Protein AF-A0A2T2VHB4-F1 (afdb_monomer)

Sequence (117 aa):
MPVFTLTTDFGLRDHYVASLKGTILRQCPQAQIIDITHQVSSFNINEAAFTLHNAYAQFPANTVHLVSVESFEAVSSRYIALERNGHFFIGPDNGIFSLAFHETPQQAAELIDGATA

Radius of gyration: 13.69 Å; Cα contacts (8 Å, |Δi|>4): 209; chains: 1; bounding box: 34×35×35 Å

Foldseek 3Di:
DAEEEEDAQQDDPDCPVVVVVVVCCVVPVPYDYHYLDNNPHALCLLSSLVSCLVPVVVDDAAHEYEYEHHHPPCPDFWKKWFADPNYIYIYGPPCSPCSNDVDDTPDMDIDDDPPPD

Nearest PDB structures (foldseek):
  7ccg-assembly1_A  TM=9.050E-01  e=7.268E-10  Streptomyces noursei
  6ryz-assembly1_B  TM=8.983E-01  e=6.813E-10  Salinispora tropica CNB-440
  6ryz-assembly1_A  TM=9.108E-01  e=1.916E-09  Salinispora tropica CNB-440
  2wr8-assembly1_A  TM=8.990E-01  e=1.387E-09  Pyrococcus horikoshii OT3
  7xto-assembly1_E  TM=8.966E-01  e=2.824E-09  Umezawaea tangerina

Structure (mmCIF, N/CA/C/O backbone):
data_AF-A0A2T2VHB4-F1
#
_entry.id   AF-A0A2T2VHB4-F1
#
loop_
_atom_site.group_PDB
_atom_site.id
_atom_site.type_symbol
_atom_site.label_atom_id
_atom_site.label_alt_id
_atom_site.label_comp_id
_atom_site.label_asym_id
_atom_site.label_entity_id
_atom_site.label_seq_id
_atom_site.pdbx_PDB_ins_code
_atom_site.Cartn_x
_atom_site.Cartn_y
_atom_site.Cartn_z
_atom_site.occupancy
_atom_site.B_iso_or_equiv
_atom_site.auth_seq_id
_atom_site.auth_comp_id
_atom_site.auth_asym_id
_atom_site.auth_atom_id
_atom_site.pdbx_PDB_model_num
ATOM 1 N N . MET A 1 1 ? -14.516 0.075 12.579 1.00 77.62 1 MET A N 1
ATOM 2 C CA . MET A 1 1 ? -13.812 -1.088 12.003 1.00 77.62 1 MET A CA 1
ATOM 3 C C . MET A 1 1 ? -12.632 -0.540 11.216 1.00 77.62 1 MET A C 1
ATOM 5 O O . MET A 1 1 ? -12.884 0.348 10.408 1.00 77.62 1 MET A O 1
ATOM 9 N N . PRO A 1 2 ? -11.380 -0.921 11.515 1.00 91.44 2 PRO A N 1
ATOM 10 C CA . PRO A 1 2 ? -10.221 -0.351 10.834 1.00 91.44 2 PRO A CA 1
ATOM 11 C C . PRO A 1 2 ? -10.195 -0.800 9.370 1.00 91.44 2 PRO A C 1
ATOM 13 O O . PRO A 1 2 ? -10.360 -1.987 9.084 1.00 91.44 2 PRO A O 1
ATOM 16 N N . VAL A 1 3 ? -10.019 0.153 8.456 1.00 98.31 3 VAL A N 1
ATOM 17 C CA . VAL A 1 3 ? -9.932 -0.109 7.016 1.00 98.31 3 VAL A CA 1
ATOM 18 C C . VAL A 1 3 ? -8.470 -0.056 6.602 1.00 98.31 3 VAL A C 1
ATOM 20 O O . VAL A 1 3 ? -7.770 0.908 6.913 1.00 98.31 3 VAL A O 1
ATOM 23 N N . PHE A 1 4 ? -8.034 -1.091 5.893 1.00 98.56 4 PHE A N 1
ATOM 24 C CA . PHE A 1 4 ? -6.726 -1.167 5.263 1.00 98.56 4 PHE A CA 1
ATOM 25 C C . PHE A 1 4 ? -6.917 -1.208 3.756 1.00 98.56 4 PHE A C 1
ATOM 27 O O . PHE A 1 4 ? -7.695 -2.028 3.266 1.00 98.56 4 PHE A O 1
ATOM 34 N N . THR A 1 5 ? -6.208 -0.361 3.019 1.00 98.75 5 THR A N 1
ATOM 35 C CA . THR A 1 5 ? -6.149 -0.470 1.561 1.00 98.75 5 THR A CA 1
ATOM 36 C C . THR A 1 5 ? -4.803 -1.012 1.113 1.00 98.75 5 THR A C 1
ATOM 38 O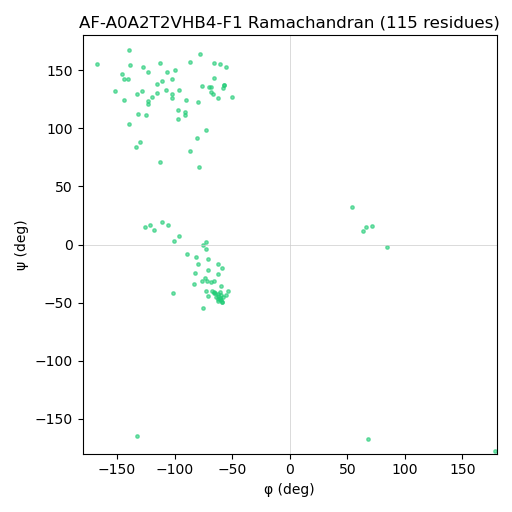 O . THR A 1 5 ? -3.799 -0.778 1.785 1.00 98.75 5 THR A O 1
ATOM 41 N N . LEU A 1 6 ? -4.775 -1.750 0.002 1.00 98.75 6 LEU A N 1
ATOM 42 C CA . LEU A 1 6 ? -3.544 -2.313 -0.555 1.00 98.75 6 LEU A CA 1
ATOM 43 C C . LEU A 1 6 ? -3.284 -1.784 -1.971 1.00 98.75 6 LEU A C 1
ATOM 45 O O . LEU A 1 6 ? -4.142 -1.909 -2.845 1.00 98.75 6 LEU A O 1
ATOM 49 N N . THR A 1 7 ? -2.087 -1.240 -2.201 1.00 98.69 7 THR A N 1
ATOM 50 C CA . THR A 1 7 ? -1.555 -0.913 -3.537 1.00 98.69 7 THR A CA 1
ATOM 51 C C . THR A 1 7 ? -0.203 -1.598 -3.714 1.00 98.69 7 THR A C 1
ATOM 53 O O . THR A 1 7 ? 0.754 -1.236 -3.028 1.00 98.69 7 THR A O 1
ATOM 56 N N . THR A 1 8 ? -0.111 -2.601 -4.591 1.00 98.12 8 THR A N 1
ATOM 57 C CA . THR A 1 8 ? 1.141 -3.354 -4.805 1.00 98.12 8 THR A CA 1
ATOM 58 C C . THR A 1 8 ? 1.406 -3.688 -6.274 1.00 98.12 8 THR A C 1
ATOM 60 O O . THR A 1 8 ? 0.515 -3.587 -7.119 1.00 98.12 8 THR A O 1
ATOM 63 N N . ASP A 1 9 ? 2.631 -4.122 -6.568 1.00 96.88 9 ASP A N 1
ATOM 64 C CA . ASP A 1 9 ? 3.073 -4.644 -7.870 1.00 96.88 9 ASP A CA 1
ATOM 65 C C . ASP A 1 9 ? 3.250 -6.180 -7.878 1.00 96.88 9 ASP A C 1
ATOM 67 O O . ASP A 1 9 ? 3.871 -6.751 -8.774 1.00 96.88 9 ASP A O 1
ATOM 71 N N . PHE A 1 10 ? 2.672 -6.872 -6.888 1.00 96.69 10 PHE A N 1
ATOM 72 C CA . PHE A 1 10 ? 2.804 -8.329 -6.713 1.00 96.69 10 PHE A CA 1
ATOM 73 C C . PHE A 1 10 ? 2.060 -9.150 -7.774 1.00 96.69 10 PHE A C 1
ATOM 75 O O . PHE A 1 10 ? 2.345 -10.328 -7.980 1.00 96.69 10 PHE A O 1
ATOM 82 N N . GLY A 1 11 ? 1.058 -8.564 -8.426 1.00 96.31 11 GLY A N 1
ATOM 83 C CA . GLY A 1 11 ? 0.087 -9.318 -9.202 1.00 96.31 11 GLY A CA 1
ATOM 84 C C . GLY A 1 11 ? -0.815 -10.194 -8.324 1.00 96.31 11 GLY A C 1
ATOM 85 O O . GLY A 1 11 ? -0.894 -10.059 -7.105 1.00 96.31 11 GLY A O 1
ATOM 86 N N . LEU A 1 12 ? -1.542 -11.099 -8.982 1.00 96.81 12 LEU A N 1
ATOM 87 C CA . LEU A 1 12 ? -2.494 -12.030 -8.352 1.00 96.81 12 LEU A CA 1
ATOM 88 C C . LEU A 1 12 ? -2.213 -13.495 -8.716 1.00 96.81 12 LEU A C 1
ATOM 90 O O . LEU A 1 12 ? -3.084 -14.351 -8.585 1.00 96.81 12 LEU A O 1
ATOM 94 N N . ARG A 1 13 ? -1.027 -13.782 -9.265 1.00 96.81 13 ARG A N 1
ATOM 95 C CA . ARG A 1 13 ? -0.691 -15.120 -9.779 1.00 96.81 13 ARG A CA 1
ATOM 96 C C . ARG A 1 13 ? -0.238 -16.079 -8.686 1.00 96.81 13 ARG A C 1
ATOM 98 O O . ARG A 1 13 ? -0.340 -17.288 -8.863 1.00 96.81 13 ARG A O 1
ATOM 105 N N . ASP A 1 14 ? 0.273 -15.545 -7.590 1.00 95.31 14 ASP A N 1
ATOM 106 C CA . ASP A 1 14 ? 0.874 -16.291 -6.498 1.00 95.31 14 ASP A CA 1
ATOM 107 C C . ASP A 1 14 ? 0.336 -15.806 -5.139 1.00 95.31 14 ASP A C 1
ATOM 109 O O . ASP A 1 14 ? -0.728 -15.194 -5.029 1.00 95.31 14 ASP A O 1
ATOM 113 N N . HIS A 1 15 ? 1.022 -16.184 -4.066 1.00 97.44 15 HIS A N 1
ATOM 114 C CA . HIS A 1 15 ? 0.505 -16.133 -2.705 1.00 97.44 15 HIS A CA 1
ATOM 115 C C . HIS A 1 15 ? 0.772 -14.806 -1.981 1.00 97.44 15 HIS A C 1
ATOM 117 O O . HIS A 1 15 ? 0.238 -14.621 -0.888 1.00 97.44 15 HIS A O 1
ATOM 123 N N . TYR A 1 16 ? 1.565 -13.883 -2.539 1.00 96.38 16 TYR A N 1
ATOM 124 C CA . TYR A 1 16 ? 2.045 -12.707 -1.800 1.00 96.38 16 TYR A CA 1
ATOM 125 C C . TYR A 1 16 ? 0.908 -11.837 -1.251 1.00 96.38 16 TYR A C 1
ATOM 127 O O . TYR A 1 16 ? 0.907 -11.494 -0.068 1.00 96.38 16 TYR A O 1
ATOM 135 N N . VAL A 1 17 ? -0.112 -11.557 -2.068 1.00 97.62 17 VAL A N 1
ATOM 136 C CA . VAL A 1 17 ? -1.293 -10.786 -1.640 1.00 97.62 17 VAL A CA 1
ATOM 137 C C . VAL A 1 17 ? -2.057 -11.504 -0.524 1.00 97.62 17 VAL A C 1
ATOM 139 O O . VAL A 1 17 ? -2.454 -10.880 0.461 1.00 97.62 17 VAL A O 1
ATOM 142 N N . ALA A 1 18 ? -2.239 -12.823 -0.638 1.00 98.06 18 ALA A N 1
ATOM 143 C CA . ALA A 1 18 ? -2.932 -13.612 0.378 1.00 98.06 18 ALA A CA 1
ATOM 144 C C . ALA A 1 18 ? -2.153 -13.646 1.703 1.00 98.06 18 ALA A C 1
ATOM 146 O O . ALA A 1 18 ? -2.749 -13.472 2.767 1.00 98.06 18 ALA A O 1
ATOM 147 N N . SER A 1 19 ? -0.829 -13.805 1.646 1.00 97.94 19 SER A N 1
ATOM 148 C CA . SER A 1 19 ? 0.045 -13.757 2.820 1.00 97.94 19 SER A CA 1
ATOM 149 C C . SER A 1 19 ? 0.008 -12.392 3.506 1.00 97.94 19 SER A C 1
ATOM 151 O O . SER A 1 19 ? -0.144 -12.340 4.724 1.00 97.94 19 SER A O 1
ATOM 153 N N . LEU A 1 20 ? 0.068 -11.291 2.747 1.00 96.12 20 LEU A N 1
ATOM 154 C CA . LEU A 1 20 ? -0.042 -9.934 3.294 1.00 96.12 20 LEU A CA 1
ATOM 155 C C . LEU A 1 20 ? -1.373 -9.739 4.033 1.00 96.12 20 LEU A C 1
ATOM 157 O O . LEU A 1 20 ? -1.390 -9.327 5.194 1.00 96.12 20 LEU A O 1
ATOM 161 N N . LYS A 1 21 ? -2.487 -10.117 3.398 1.00 98.06 21 LYS A N 1
ATOM 162 C CA . LYS A 1 21 ? -3.819 -10.058 4.018 1.00 98.06 21 LYS A CA 1
ATOM 163 C C . LYS A 1 21 ? -3.908 -10.920 5.273 1.00 98.06 21 LYS A C 1
ATOM 165 O O . LYS A 1 21 ? -4.436 -10.474 6.288 1.00 98.06 21 LYS A O 1
ATOM 170 N N . GLY A 1 22 ? -3.363 -12.135 5.228 1.00 98.19 22 GLY A N 1
ATOM 171 C CA . GLY A 1 22 ? -3.307 -13.038 6.374 1.00 98.19 22 GLY A CA 1
ATOM 172 C C . GLY A 1 22 ? -2.528 -12.449 7.551 1.00 98.19 22 GLY A C 1
ATOM 173 O O . GLY A 1 22 ? -2.976 -12.557 8.691 1.00 98.19 22 GLY A O 1
ATOM 174 N N . THR A 1 23 ? -1.404 -11.780 7.290 1.00 96.69 23 THR A N 1
ATOM 175 C CA . THR A 1 23 ? -0.612 -11.091 8.319 1.00 96.69 23 THR A CA 1
ATOM 176 C C . THR A 1 23 ? -1.390 -9.941 8.956 1.00 96.69 23 THR A C 1
ATOM 178 O O . THR A 1 23 ? -1.443 -9.859 10.184 1.00 96.69 23 THR A O 1
ATOM 181 N N . ILE A 1 24 ? -2.063 -9.112 8.149 1.00 96.44 24 ILE A N 1
ATOM 182 C CA . ILE A 1 24 ? -2.921 -8.028 8.654 1.00 96.44 24 ILE A CA 1
ATOM 183 C C . ILE A 1 24 ? -4.031 -8.602 9.537 1.00 96.44 24 ILE A C 1
ATOM 185 O O . ILE A 1 24 ? -4.215 -8.137 10.656 1.00 96.44 24 ILE A O 1
ATOM 189 N N . LEU A 1 25 ? -4.726 -9.651 9.089 1.00 97.62 25 LEU A N 1
ATOM 190 C CA . LEU A 1 25 ? -5.809 -10.275 9.857 1.00 97.62 25 LEU A CA 1
ATOM 191 C C . LEU A 1 25 ? -5.320 -10.949 11.145 1.00 97.62 25 LEU A C 1
ATOM 193 O O . LEU A 1 25 ? -6.047 -10.972 12.134 1.00 97.62 25 LEU A O 1
ATOM 197 N N . ARG A 1 26 ? -4.093 -11.480 11.170 1.00 97.56 26 ARG A N 1
ATOM 198 C CA . ARG A 1 26 ? -3.498 -12.033 12.396 1.00 97.56 26 ARG A CA 1
ATOM 199 C C . ARG A 1 26 ? -3.257 -10.959 13.454 1.00 97.56 26 ARG A C 1
ATOM 201 O O . ARG A 1 26 ? -3.491 -11.224 14.628 1.00 97.56 26 ARG A O 1
ATOM 208 N N . GLN A 1 27 ? -2.793 -9.777 13.052 1.00 95.12 27 GLN A N 1
ATOM 209 C CA . GLN A 1 27 ? -2.537 -8.669 13.980 1.00 95.12 27 GLN A CA 1
ATOM 210 C C . GLN A 1 27 ? -3.804 -7.865 14.303 1.00 95.12 27 GLN A C 1
ATOM 212 O O . GLN A 1 27 ? -3.982 -7.396 15.424 1.00 95.12 27 GLN A O 1
ATOM 217 N N . CYS A 1 28 ? -4.705 -7.731 13.332 1.00 95.62 28 CYS A N 1
ATOM 218 C CA . CYS A 1 28 ? -5.956 -6.998 13.437 1.00 95.62 28 CYS A CA 1
ATOM 219 C C . CYS A 1 28 ? -7.117 -7.837 12.869 1.00 95.62 28 CYS A C 1
ATOM 221 O O . CYS A 1 28 ? -7.532 -7.642 11.725 1.00 95.62 28 CYS A O 1
ATOM 223 N N . PRO A 1 29 ? -7.701 -8.752 13.667 1.00 96.19 29 PRO A N 1
ATOM 224 C CA . PRO A 1 29 ? -8.764 -9.648 13.195 1.00 96.19 29 PRO A CA 1
ATOM 225 C C . PRO A 1 29 ? -10.047 -8.950 12.725 1.00 96.19 29 PRO A C 1
ATOM 227 O O . PRO A 1 29 ? -10.868 -9.563 12.053 1.00 96.19 29 PRO A O 1
ATOM 230 N N . GLN A 1 30 ? -10.235 -7.680 13.094 1.00 96.38 30 GLN A N 1
ATOM 231 C CA . GLN A 1 30 ? -11.382 -6.854 12.702 1.00 96.38 30 GLN A CA 1
ATOM 232 C C . GLN A 1 30 ? -11.079 -5.968 11.481 1.00 96.38 30 GLN A C 1
ATOM 234 O O . GLN A 1 30 ? -11.866 -5.079 11.167 1.00 96.38 30 GLN A O 1
ATOM 239 N N . ALA A 1 31 ? -9.926 -6.136 10.827 1.00 97.06 31 ALA A N 1
ATOM 240 C CA . ALA A 1 31 ? -9.552 -5.332 9.672 1.00 97.06 31 ALA A CA 1
ATOM 241 C C . ALA A 1 31 ? -10.462 -5.611 8.470 1.00 97.06 31 ALA A C 1
ATOM 243 O O . ALA A 1 31 ? -10.625 -6.754 8.043 1.00 97.06 31 ALA A O 1
ATOM 244 N N . GLN A 1 32 ? -10.992 -4.544 7.874 1.00 98.19 32 GLN A N 1
ATOM 245 C CA . GLN A 1 32 ? -11.563 -4.593 6.536 1.00 98.19 32 GLN A CA 1
ATOM 246 C C . GLN A 1 32 ? -10.461 -4.262 5.532 1.00 98.19 32 GLN A C 1
ATOM 248 O O . GLN A 1 32 ? -9.967 -3.138 5.511 1.00 98.19 32 GLN A O 1
ATOM 253 N N . ILE A 1 33 ? -10.081 -5.235 4.707 1.00 98.50 33 ILE A N 1
ATOM 254 C CA . ILE A 1 33 ? -9.009 -5.067 3.722 1.00 98.50 33 ILE A CA 1
ATOM 255 C C . ILE A 1 33 ? -9.617 -4.859 2.335 1.00 98.50 33 ILE A C 1
ATOM 257 O O . ILE A 1 33 ? -10.430 -5.671 1.892 1.00 98.50 33 ILE A O 1
ATOM 261 N N . ILE A 1 34 ? -9.231 -3.774 1.666 1.00 98.62 34 ILE A N 1
ATOM 262 C CA . ILE A 1 34 ? -9.718 -3.383 0.341 1.00 98.62 34 ILE A CA 1
ATOM 263 C C . ILE A 1 34 ? -8.526 -3.241 -0.603 1.00 98.62 34 ILE A C 1
ATOM 265 O O . ILE A 1 34 ? -7.615 -2.457 -0.362 1.00 98.62 34 ILE A O 1
ATOM 269 N N . ASP A 1 35 ? -8.531 -3.966 -1.710 1.00 98.69 35 ASP A N 1
ATOM 270 C CA . ASP A 1 35 ? -7.481 -3.806 -2.713 1.00 98.69 35 ASP A CA 1
ATOM 271 C C . ASP A 1 35 ? -7.794 -2.567 -3.552 1.00 98.69 35 ASP A C 1
ATOM 273 O O . ASP A 1 35 ? -8.866 -2.485 -4.153 1.00 98.69 35 ASP A O 1
ATOM 277 N N . ILE A 1 36 ? -6.870 -1.608 -3.607 1.00 98.62 36 ILE A N 1
ATOM 278 C CA . ILE A 1 36 ? -6.914 -0.563 -4.634 1.00 98.62 36 ILE A CA 1
ATOM 279 C C . ILE A 1 36 ? -6.457 -1.191 -5.950 1.00 98.62 36 ILE A C 1
ATOM 281 O O . ILE A 1 36 ? -7.179 -1.155 -6.942 1.00 98.62 36 ILE A O 1
ATOM 285 N N . THR A 1 37 ? -5.275 -1.813 -5.951 1.00 98.56 37 THR A N 1
ATOM 286 C CA . THR A 1 37 ? -4.796 -2.653 -7.054 1.00 98.56 37 THR A CA 1
ATOM 287 C C . THR A 1 37 ? -3.569 -3.460 -6.630 1.00 98.56 37 THR A C 1
ATOM 289 O O . THR A 1 37 ? -2.804 -3.053 -5.757 1.00 98.56 37 THR A O 1
ATOM 292 N N . HIS A 1 38 ? -3.356 -4.586 -7.301 1.00 98.31 38 HIS A N 1
ATOM 293 C CA . HIS A 1 38 ? -2.118 -5.372 -7.237 1.00 98.31 38 HIS A CA 1
ATOM 294 C C . HIS A 1 38 ? -1.426 -5.456 -8.602 1.00 98.31 38 HIS A C 1
ATOM 296 O O . HIS A 1 38 ? -0.577 -6.311 -8.822 1.00 98.31 38 HIS A O 1
ATOM 302 N N . GLN A 1 39 ? -1.862 -4.635 -9.558 1.00 98.06 39 GLN A N 1
ATOM 303 C CA . GLN A 1 39 ? -1.436 -4.684 -10.956 1.00 98.06 39 GLN A CA 1
ATOM 304 C C . GLN A 1 39 ? -0.587 -3.476 -11.351 1.00 98.06 39 GLN A C 1
ATOM 306 O O . GLN A 1 39 ? -0.471 -3.197 -12.540 1.00 98.06 39 GLN A O 1
ATOM 311 N N . VAL A 1 40 ? -0.009 -2.764 -10.377 1.00 98.25 40 VAL A N 1
ATOM 312 C CA . VAL A 1 40 ? 1.010 -1.756 -10.685 1.00 98.25 40 VAL A CA 1
ATOM 313 C C . VAL A 1 40 ? 2.135 -2.444 -11.457 1.00 98.25 40 VAL A C 1
ATOM 315 O O . VAL A 1 40 ? 2.537 -3.557 -11.105 1.00 98.25 40 VAL A O 1
ATOM 318 N N . SER A 1 41 ? 2.642 -1.805 -12.510 1.00 97.19 41 SER A N 1
ATOM 319 C CA . SER A 1 41 ? 3.808 -2.320 -13.229 1.00 97.19 41 SER A CA 1
ATOM 320 C C . SER A 1 41 ? 4.987 -2.483 -12.266 1.00 97.19 41 SER A C 1
ATOM 322 O O . SER A 1 41 ? 5.241 -1.597 -11.450 1.00 97.19 41 SER A O 1
ATOM 324 N N . SER A 1 42 ? 5.725 -3.591 -12.370 1.00 94.44 42 SER A N 1
ATOM 325 C CA . SER A 1 42 ? 6.822 -3.897 -11.444 1.00 94.44 42 SER A CA 1
ATOM 326 C C . SER A 1 42 ? 7.785 -2.721 -11.289 1.00 94.44 42 SER A C 1
ATOM 328 O O . SER A 1 42 ? 8.291 -2.185 -12.278 1.00 94.44 42 SER A O 1
ATOM 330 N N . PHE A 1 43 ? 8.023 -2.333 -10.038 1.00 93.94 43 PHE A N 1
ATOM 331 C CA . PHE A 1 43 ? 8.879 -1.220 -9.627 1.00 93.94 43 PHE A CA 1
ATOM 332 C C . PHE A 1 43 ? 8.442 0.191 -10.072 1.00 93.94 43 PHE A C 1
ATOM 334 O O . PHE A 1 43 ? 9.204 1.155 -9.949 1.00 93.94 43 PHE A O 1
ATOM 341 N N . ASN A 1 44 ? 7.223 0.356 -10.594 1.00 96.19 44 ASN A N 1
ATOM 342 C CA . ASN A 1 44 ? 6.737 1.640 -11.096 1.00 96.19 44 ASN A CA 1
ATOM 343 C C . ASN A 1 44 ? 6.113 2.496 -9.984 1.00 96.19 44 ASN A C 1
ATOM 345 O O . ASN A 1 44 ? 4.891 2.606 -9.847 1.00 96.19 44 ASN A O 1
ATOM 349 N N . ILE A 1 45 ? 6.969 3.164 -9.208 1.00 96.00 45 ILE A N 1
ATOM 350 C CA . ILE A 1 45 ? 6.535 4.028 -8.099 1.00 96.00 45 ILE A CA 1
ATOM 351 C C . ILE A 1 45 ? 5.669 5.217 -8.552 1.00 96.00 45 ILE A C 1
ATOM 353 O O . ILE A 1 45 ? 4.850 5.698 -7.774 1.00 96.00 45 ILE A O 1
ATOM 357 N N . ASN A 1 46 ? 5.795 5.672 -9.807 1.00 96.69 46 ASN A N 1
ATOM 358 C CA . ASN A 1 46 ? 4.972 6.761 -10.349 1.00 96.69 46 ASN A CA 1
ATOM 359 C C . ASN A 1 46 ? 3.525 6.310 -10.571 1.00 96.69 46 ASN A C 1
ATOM 361 O O . ASN A 1 46 ? 2.588 7.022 -10.218 1.00 96.69 46 ASN A O 1
ATOM 365 N N . GLU A 1 47 ? 3.337 5.115 -11.134 1.00 98.00 47 GLU A N 1
ATOM 366 C CA . GLU A 1 47 ? 2.012 4.522 -11.332 1.00 98.00 47 GLU A CA 1
ATOM 367 C C . GLU A 1 47 ? 1.329 4.232 -9.993 1.00 98.00 47 GLU A C 1
ATOM 369 O O . GLU A 1 47 ? 0.147 4.539 -9.818 1.00 98.00 47 GLU A O 1
ATOM 374 N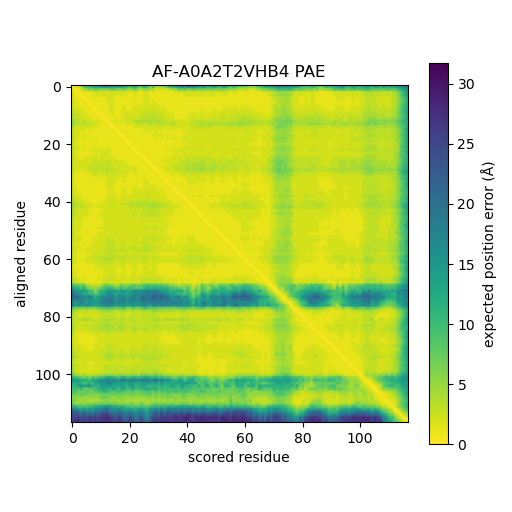 N . ALA A 1 48 ? 2.083 3.714 -9.023 1.00 98.12 48 ALA A N 1
ATOM 375 C CA . ALA A 1 48 ? 1.592 3.495 -7.670 1.00 98.12 48 ALA A CA 1
ATOM 376 C C . ALA A 1 48 ? 1.177 4.810 -6.989 1.00 98.12 48 ALA A C 1
ATOM 378 O O . ALA A 1 48 ? 0.076 4.8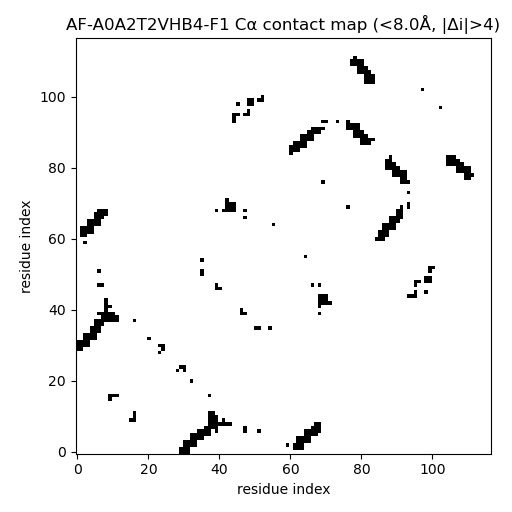98 -6.446 1.00 98.12 48 ALA A O 1
ATOM 379 N N . ALA A 1 49 ? 2.019 5.846 -7.067 1.00 97.69 49 ALA A N 1
ATOM 380 C CA . ALA A 1 49 ? 1.736 7.169 -6.518 1.00 97.69 49 ALA A CA 1
ATOM 381 C C . ALA A 1 49 ? 0.488 7.804 -7.147 1.00 97.69 49 ALA A C 1
ATOM 383 O O . ALA A 1 49 ? -0.390 8.283 -6.428 1.00 97.69 49 ALA A O 1
ATOM 384 N N . PHE A 1 50 ? 0.375 7.760 -8.478 1.00 98.12 50 PHE A N 1
ATOM 385 C CA . PHE A 1 50 ? -0.796 8.253 -9.202 1.00 98.12 50 PHE A CA 1
ATOM 386 C C . PHE A 1 50 ? -2.068 7.504 -8.791 1.00 98.12 50 PHE A C 1
ATOM 388 O O . PHE A 1 50 ? -3.096 8.123 -8.512 1.00 98.12 50 PHE A O 1
ATOM 395 N N . THR A 1 51 ? -1.998 6.175 -8.712 1.00 98.38 51 THR A N 1
ATOM 396 C CA . THR A 1 51 ? -3.130 5.332 -8.315 1.00 98.38 51 THR A CA 1
ATOM 397 C C . THR A 1 51 ? -3.583 5.645 -6.891 1.00 98.38 51 THR A C 1
ATOM 399 O O . THR A 1 51 ? -4.767 5.893 -6.655 1.00 98.38 51 THR A O 1
ATOM 402 N N . LEU A 1 52 ? -2.639 5.708 -5.949 1.00 98.12 52 LEU A N 1
ATOM 403 C CA . LEU A 1 52 ? -2.903 6.045 -4.554 1.00 98.12 52 LEU A CA 1
ATOM 404 C C . LEU A 1 52 ? -3.542 7.432 -4.426 1.00 98.12 52 LEU A C 1
ATOM 406 O O . LEU A 1 52 ? -4.575 7.562 -3.770 1.00 98.12 52 LEU A O 1
ATOM 410 N N . HIS A 1 53 ? -2.962 8.450 -5.074 1.00 97.12 53 HIS A N 1
ATOM 411 C CA . HIS A 1 53 ? -3.441 9.834 -5.023 1.00 97.12 53 HIS A CA 1
ATOM 412 C C . HIS A 1 53 ? -4.912 9.954 -5.439 1.00 97.12 53 HIS A C 1
ATOM 414 O O . HIS A 1 53 ? -5.689 10.642 -4.780 1.00 97.12 53 HIS A O 1
ATOM 420 N N . ASN A 1 54 ? -5.304 9.253 -6.505 1.00 97.94 54 ASN A N 1
ATOM 421 C CA . ASN A 1 54 ? -6.662 9.319 -7.044 1.00 97.94 54 ASN A CA 1
ATOM 422 C C . ASN A 1 54 ? -7.682 8.468 -6.267 1.00 97.94 54 ASN A C 1
ATOM 424 O O . ASN A 1 54 ? -8.885 8.677 -6.417 1.00 97.94 54 ASN A O 1
ATOM 428 N N . ALA A 1 55 ? -7.230 7.519 -5.441 1.00 98.19 55 ALA A N 1
ATOM 429 C CA . ALA A 1 55 ? -8.109 6.598 -4.723 1.00 98.19 55 ALA A CA 1
ATOM 430 C C . ALA A 1 55 ? -8.317 6.971 -3.247 1.00 98.19 55 ALA A C 1
ATOM 432 O O . ALA A 1 55 ? -9.436 6.871 -2.740 1.00 98.19 55 ALA A O 1
ATOM 433 N N . TYR A 1 56 ? -7.259 7.386 -2.539 1.00 97.56 56 TYR A N 1
ATOM 434 C CA . TYR A 1 56 ? -7.234 7.350 -1.070 1.00 97.56 56 TYR A CA 1
ATOM 435 C C . TYR A 1 56 ? -8.339 8.186 -0.401 1.00 97.56 56 TYR A C 1
ATOM 437 O O . TYR A 1 56 ? -8.879 7.776 0.626 1.00 97.56 56 TYR A O 1
ATOM 445 N N . ALA A 1 57 ? -8.690 9.334 -0.993 1.00 96.56 57 ALA A N 1
ATOM 446 C CA . ALA A 1 57 ? -9.636 10.295 -0.426 1.00 96.56 57 ALA A CA 1
ATOM 447 C C . ALA A 1 57 ? -11.096 9.807 -0.447 1.00 96.56 57 ALA A C 1
ATOM 449 O O . ALA A 1 57 ? -11.948 10.406 0.202 1.00 96.56 57 ALA A O 1
ATOM 450 N N . GLN A 1 58 ? -11.393 8.728 -1.181 1.00 97.88 58 GLN A N 1
ATOM 451 C CA . GLN A 1 58 ? -12.725 8.111 -1.194 1.00 97.88 58 GLN A CA 1
ATOM 452 C C . GLN A 1 58 ? -12.965 7.177 -0.005 1.00 97.88 58 GLN A C 1
ATOM 454 O O . GLN A 1 58 ? -14.090 6.727 0.221 1.00 97.88 58 GLN A O 1
ATOM 459 N N . PHE A 1 59 ? -11.916 6.863 0.753 1.00 98.12 59 PHE A N 1
ATOM 460 C CA . PHE A 1 59 ? -12.028 6.032 1.939 1.00 98.12 59 PHE A CA 1
ATOM 461 C C . PHE A 1 59 ? -12.371 6.884 3.169 1.00 98.12 59 PHE A C 1
ATOM 463 O O . PHE A 1 59 ? -12.093 8.082 3.197 1.00 98.12 59 PHE A O 1
ATOM 470 N N . PRO A 1 60 ? -12.957 6.293 4.222 1.00 97.06 60 PRO A N 1
ATOM 471 C CA . PRO A 1 60 ? -13.194 7.005 5.471 1.00 97.06 60 PRO A CA 1
ATOM 472 C C . PRO A 1 60 ? -11.891 7.504 6.112 1.00 97.06 60 PRO A C 1
ATOM 474 O O . PRO A 1 60 ? -10.826 6.899 5.943 1.00 97.06 60 PRO A O 1
ATOM 477 N N . ALA A 1 61 ? -11.992 8.551 6.931 1.00 95.81 61 ALA A N 1
ATOM 478 C CA . ALA A 1 61 ? -10.899 8.951 7.813 1.00 95.81 61 ALA A CA 1
ATOM 479 C C . ALA A 1 61 ? -10.454 7.777 8.710 1.00 95.81 61 ALA A C 1
ATOM 481 O O . ALA A 1 61 ? -11.240 6.889 9.049 1.00 95.81 61 ALA A O 1
ATOM 482 N N . ASN A 1 62 ? -9.192 7.806 9.122 1.00 96.00 62 ASN A N 1
ATOM 483 C CA . ASN A 1 62 ? -8.453 6.762 9.834 1.00 96.00 62 ASN A CA 1
ATOM 484 C C . ASN A 1 62 ? -8.204 5.479 9.020 1.00 96.00 62 ASN A C 1
ATOM 486 O O . ASN A 1 62 ? -7.837 4.452 9.589 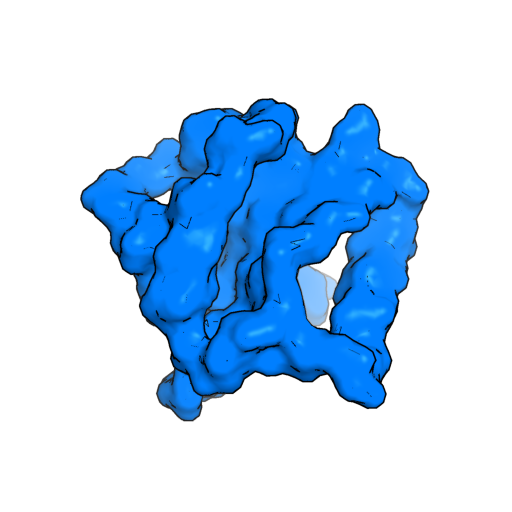1.00 96.00 62 ASN A O 1
ATOM 490 N N . THR A 1 63 ? -8.388 5.518 7.696 1.00 98.44 63 THR A N 1
ATOM 491 C CA . THR A 1 63 ? -7.966 4.419 6.812 1.00 98.44 63 THR A CA 1
ATOM 492 C C . THR A 1 63 ? -6.442 4.365 6.722 1.00 98.44 63 THR A C 1
ATOM 494 O O . THR A 1 63 ? -5.797 5.402 6.543 1.00 98.44 63 THR A O 1
ATOM 497 N N . VAL A 1 64 ? -5.885 3.155 6.811 1.00 98.19 64 VAL A N 1
ATOM 498 C CA . VAL A 1 64 ? -4.459 2.873 6.610 1.00 98.19 64 VAL A CA 1
ATOM 499 C C . VAL A 1 64 ? -4.243 2.396 5.176 1.00 98.19 64 VAL A C 1
ATOM 501 O O . VAL A 1 64 ? -4.736 1.342 4.786 1.00 98.19 64 VAL A O 1
ATOM 504 N N . HIS A 1 65 ? -3.498 3.153 4.381 1.00 98.44 65 HIS A N 1
ATOM 505 C CA . HIS A 1 65 ? -3.143 2.799 3.011 1.00 98.44 65 HIS A CA 1
ATOM 506 C C . HIS A 1 65 ? -1.755 2.162 2.989 1.00 98.44 65 HIS A C 1
ATOM 508 O O . HIS A 1 65 ? -0.746 2.836 3.200 1.00 98.44 65 HIS A O 1
ATOM 514 N N . LEU A 1 66 ? -1.714 0.850 2.763 1.00 97.94 66 LEU A N 1
ATOM 515 C CA . LEU A 1 66 ? -0.482 0.081 2.640 1.00 97.94 66 LEU A CA 1
ATOM 516 C C . LEU A 1 66 ? -0.040 0.058 1.179 1.00 97.94 66 LEU A C 1
ATOM 518 O O . LEU A 1 66 ? -0.780 -0.374 0.289 1.00 97.94 66 LEU A O 1
ATOM 522 N N . VAL A 1 67 ? 1.192 0.491 0.947 1.00 97.62 67 VAL A N 1
ATOM 523 C CA . VAL A 1 67 ? 1.794 0.563 -0.378 1.00 97.62 67 VAL A CA 1
ATOM 524 C C . VAL A 1 67 ? 3.075 -0.252 -0.377 1.00 97.62 67 VAL A C 1
ATOM 526 O O . VAL A 1 67 ? 3.987 0.017 0.396 1.00 97.62 67 VAL A O 1
ATOM 529 N N . SER A 1 68 ? 3.141 -1.261 -1.241 1.00 94.00 68 SER A N 1
ATOM 530 C CA . SER A 1 68 ? 4.328 -2.102 -1.404 1.00 94.00 68 SER A CA 1
ATOM 531 C C . SER A 1 68 ? 4.659 -2.177 -2.886 1.00 94.00 68 SER A C 1
ATOM 533 O O . SER A 1 68 ? 4.132 -3.013 -3.615 1.00 94.00 68 SER A O 1
ATOM 535 N N . VAL A 1 69 ? 5.452 -1.200 -3.323 1.00 94.44 69 VAL A N 1
ATOM 536 C CA . VAL A 1 69 ? 6.022 -1.089 -4.668 1.00 94.44 69 VAL A CA 1
ATOM 537 C C . VAL A 1 69 ? 7.445 -0.592 -4.473 1.00 94.44 69 VAL A C 1
ATOM 539 O O . VAL A 1 69 ? 7.666 0.568 -4.118 1.00 94.44 69 VAL A O 1
ATOM 542 N N . GLU A 1 70 ? 8.401 -1.500 -4.616 1.00 85.88 70 GLU A N 1
ATOM 543 C CA . GLU A 1 70 ? 9.817 -1.204 -4.401 1.00 85.88 70 GLU A CA 1
ATOM 544 C C . GLU A 1 70 ? 10.409 -0.467 -5.610 1.00 85.88 70 GLU A C 1
ATOM 546 O O . GLU A 1 70 ? 9.833 -0.456 -6.694 1.00 85.88 70 GLU A O 1
ATOM 551 N N . SER A 1 71 ? 11.573 0.158 -5.447 1.00 74.69 71 SER A N 1
ATOM 552 C CA . SER A 1 71 ? 12.358 0.645 -6.585 1.00 74.69 71 SER A CA 1
ATOM 553 C C . SER A 1 71 ? 13.476 -0.351 -6.894 1.00 74.69 71 SER A C 1
ATOM 555 O O . SER A 1 71 ? 13.984 -1.027 -6.002 1.00 74.69 71 SER A O 1
ATOM 557 N N . PHE A 1 72 ? 13.889 -0.440 -8.160 1.00 64.75 72 PHE A N 1
ATOM 558 C CA . PHE A 1 72 ? 14.932 -1.381 -8.598 1.00 64.75 72 PHE A CA 1
ATOM 559 C C . PHE A 1 72 ? 16.287 -1.182 -7.880 1.00 64.75 72 PHE A C 1
ATOM 561 O O . PHE A 1 72 ? 17.114 -2.088 -7.840 1.00 64.75 72 PHE A O 1
ATOM 568 N N . GLU A 1 73 ? 16.513 -0.001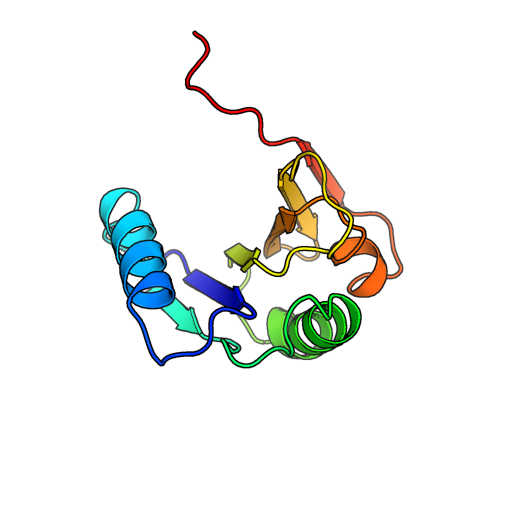 -7.299 1.00 64.19 73 GLU A N 1
ATOM 569 C CA . GLU A 1 73 ? 17.779 0.419 -6.686 1.00 64.19 73 GLU A CA 1
ATOM 570 C C . GLU A 1 73 ? 17.794 0.301 -5.147 1.00 64.19 73 GLU A C 1
ATOM 572 O O . GLU A 1 73 ? 18.779 0.679 -4.510 1.00 64.19 73 GLU A O 1
ATOM 577 N N . ALA A 1 74 ? 16.726 -0.208 -4.519 1.00 62.72 74 ALA A N 1
ATOM 578 C CA . ALA A 1 74 ? 16.622 -0.271 -3.062 1.00 62.72 74 ALA A CA 1
ATOM 579 C C . ALA A 1 74 ? 17.552 -1.349 -2.460 1.00 62.72 74 ALA A C 1
ATOM 581 O O . ALA A 1 74 ? 17.228 -2.533 -2.420 1.00 62.72 74 ALA A O 1
ATOM 582 N N . VAL A 1 75 ? 18.726 -0.930 -1.967 1.00 57.53 75 VAL A N 1
ATOM 583 C CA . VAL A 1 75 ? 19.703 -1.797 -1.266 1.00 57.53 75 VAL A CA 1
ATOM 584 C C . VAL A 1 75 ? 19.234 -2.157 0.154 1.00 57.53 75 VAL A C 1
ATOM 586 O O . VAL A 1 75 ? 19.550 -3.232 0.661 1.00 57.53 75 VAL A O 1
ATOM 589 N N . SER A 1 76 ? 18.440 -1.288 0.785 1.00 62.72 76 SER A N 1
ATOM 590 C CA . SER A 1 76 ? 17.600 -1.623 1.935 1.00 62.72 76 SER A CA 1
ATOM 591 C C . SER A 1 76 ? 16.292 -0.838 1.862 1.00 62.72 76 SER A C 1
ATOM 593 O O . SER A 1 76 ? 16.285 0.391 1.758 1.00 62.72 76 SER A O 1
ATOM 595 N N . SER A 1 77 ? 15.168 -1.547 1.896 1.00 66.06 77 SER A N 1
ATOM 596 C CA . SER A 1 77 ? 13.851 -0.914 1.905 1.00 66.06 77 SER A CA 1
ATOM 597 C C . SER A 1 77 ? 13.547 -0.458 3.327 1.00 66.06 77 SER A C 1
ATOM 599 O O . SER A 1 77 ? 13.047 -1.225 4.149 1.00 66.06 77 SER A O 1
ATOM 601 N N . ARG A 1 78 ? 13.894 0.792 3.648 1.00 86.31 78 ARG A N 1
ATOM 602 C CA . ARG A 1 78 ? 13.362 1.454 4.845 1.00 86.31 78 ARG A CA 1
ATOM 603 C C . ARG A 1 78 ? 11.879 1.697 4.622 1.00 86.31 78 ARG A C 1
ATOM 605 O O . ARG A 1 78 ? 11.496 2.146 3.546 1.00 86.31 78 ARG A O 1
ATOM 612 N N . TYR A 1 79 ? 11.057 1.406 5.619 1.00 90.56 79 TYR A N 1
ATOM 613 C CA . TYR A 1 79 ? 9.630 1.698 5.561 1.00 90.56 79 TYR A CA 1
ATOM 614 C C . TYR A 1 79 ? 9.340 2.942 6.389 1.00 90.56 79 TYR A C 1
ATOM 616 O O . TYR A 1 79 ? 9.918 3.147 7.454 1.00 90.56 79 TYR A O 1
ATOM 624 N N . ILE A 1 80 ? 8.429 3.770 5.900 1.00 93.50 80 ILE A N 1
ATOM 625 C CA . ILE A 1 80 ? 7.964 4.968 6.591 1.00 93.50 80 ILE A CA 1
ATOM 626 C C . ILE A 1 80 ? 6.454 4.906 6.758 1.00 93.50 80 ILE A C 1
ATOM 628 O O . ILE A 1 80 ? 5.738 4.340 5.929 1.00 93.50 80 ILE A O 1
ATOM 632 N N . ALA A 1 81 ? 5.982 5.505 7.843 1.00 95.25 81 ALA A N 1
ATOM 633 C CA . ALA A 1 81 ? 4.582 5.789 8.083 1.00 95.25 81 ALA A CA 1
ATOM 634 C C . ALA A 1 81 ? 4.378 7.303 8.117 1.00 95.25 81 ALA A C 1
ATOM 636 O O . ALA A 1 81 ? 5.174 8.022 8.721 1.00 95.25 81 ALA A O 1
ATOM 637 N N . LEU A 1 82 ? 3.310 7.798 7.499 1.00 94.88 82 LEU A N 1
ATOM 638 C CA . LEU A 1 82 ? 2.935 9.208 7.575 1.00 94.88 82 LEU A CA 1
ATOM 639 C C . LEU A 1 82 ? 1.431 9.393 7.733 1.00 94.88 82 LEU A C 1
ATOM 641 O O . LEU A 1 82 ? 0.638 8.555 7.304 1.00 94.88 82 LEU A O 1
ATOM 645 N N . GLU A 1 83 ? 1.056 10.525 8.319 1.00 95.12 83 GLU A N 1
ATOM 646 C CA . GLU A 1 83 ? -0.329 10.971 8.444 1.00 95.12 83 GLU A CA 1
ATOM 647 C C . GLU A 1 83 ? -0.596 12.150 7.500 1.00 95.12 83 GLU A C 1
ATOM 649 O O . GLU A 1 83 ? 0.172 13.120 7.435 1.00 95.12 83 GLU A O 1
ATOM 654 N N . ARG A 1 84 ? -1.707 12.070 6.761 1.00 91.75 84 ARG A N 1
ATOM 655 C CA . ARG A 1 84 ? -2.184 13.145 5.887 1.00 91.75 84 ARG A CA 1
ATOM 656 C C . ARG A 1 84 ? -3.701 13.094 5.739 1.00 91.75 84 ARG A C 1
ATOM 658 O O . ARG A 1 84 ? -4.258 12.049 5.421 1.00 91.75 84 ARG A O 1
ATOM 665 N N . ASN A 1 85 ? -4.365 14.241 5.894 1.00 92.69 85 ASN A N 1
ATOM 666 C CA . ASN A 1 85 ? -5.817 14.393 5.711 1.00 92.69 85 ASN A CA 1
ATOM 667 C C . ASN A 1 85 ? -6.650 13.411 6.559 1.00 92.69 85 ASN A C 1
ATOM 669 O O . ASN A 1 85 ? -7.710 12.962 6.131 1.00 92.69 85 ASN A O 1
ATOM 673 N N . GLY A 1 86 ? -6.158 13.055 7.750 1.00 93.94 86 GLY A N 1
ATOM 674 C CA . GLY A 1 86 ? -6.785 12.049 8.609 1.00 93.94 86 GLY A CA 1
ATOM 675 C C . GLY A 1 86 ? -6.658 10.615 8.089 1.00 93.94 86 GLY A C 1
ATOM 676 O O . GLY A 1 86 ? -7.395 9.750 8.543 1.00 93.94 86 GLY A O 1
ATOM 677 N N . HIS A 1 87 ? -5.764 10.347 7.137 1.00 97.31 87 HIS A N 1
ATOM 678 C CA . HIS A 1 87 ? -5.395 9.010 6.675 1.00 97.31 87 HIS A CA 1
ATOM 679 C C . HIS A 1 87 ? -3.954 8.689 7.058 1.00 97.31 87 HIS A C 1
ATOM 681 O O . HIS A 1 87 ? -3.123 9.588 7.197 1.00 97.31 87 HIS A O 1
ATOM 687 N N . PHE A 1 88 ? -3.651 7.398 7.151 1.00 97.38 88 PHE A N 1
ATOM 688 C CA . PHE A 1 88 ? -2.303 6.900 7.397 1.00 97.38 88 PHE A CA 1
ATOM 689 C C . PHE A 1 88 ? -1.783 6.202 6.150 1.00 97.38 88 PHE A C 1
ATOM 691 O O . PHE A 1 88 ? -2.531 5.488 5.487 1.00 97.38 88 PHE A O 1
ATOM 698 N N . PHE A 1 89 ? -0.508 6.383 5.836 1.00 97.56 89 PHE A N 1
ATOM 699 C CA . PHE A 1 89 ? 0.138 5.776 4.677 1.00 97.56 89 P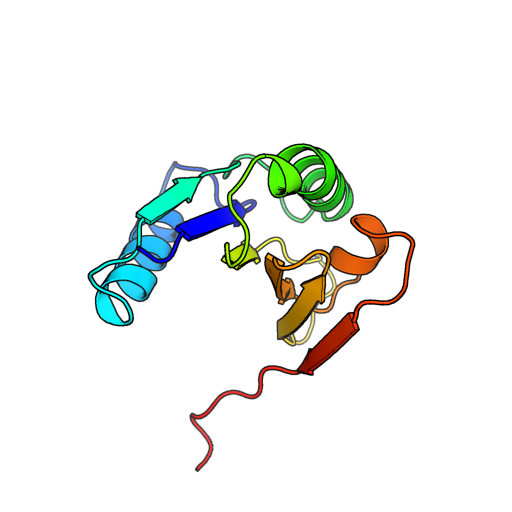HE A CA 1
ATOM 700 C C . PHE A 1 89 ? 1.405 5.083 5.139 1.00 97.56 89 PHE A C 1
ATOM 702 O O . PHE A 1 89 ? 2.174 5.673 5.894 1.00 97.56 89 PHE A O 1
ATOM 709 N N . ILE A 1 90 ? 1.601 3.839 4.710 1.00 96.81 90 ILE A N 1
ATOM 7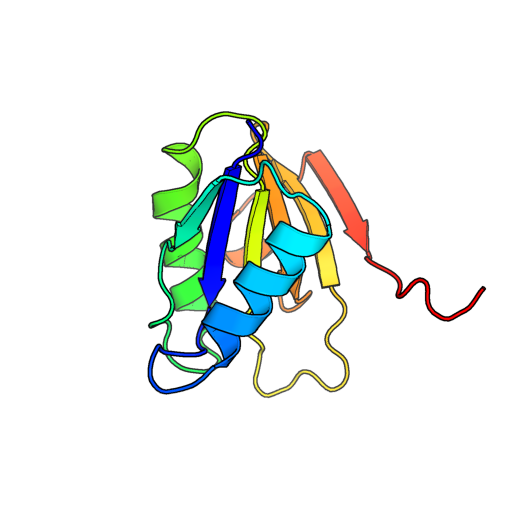10 C CA . ILE A 1 90 ? 2.756 3.025 5.091 1.00 96.81 90 ILE A CA 1
ATOM 711 C C . ILE A 1 90 ? 3.332 2.387 3.838 1.00 96.81 90 ILE A C 1
ATOM 713 O O . ILE A 1 90 ? 2.592 1.789 3.056 1.00 96.81 90 ILE A O 1
ATOM 717 N N . GLY A 1 91 ? 4.639 2.512 3.643 1.00 95.06 91 GLY A N 1
ATOM 718 C CA . GLY A 1 91 ? 5.308 1.981 2.461 1.00 95.06 91 GLY A CA 1
ATOM 719 C C . GLY A 1 91 ? 6.801 2.291 2.433 1.00 95.06 91 GLY A C 1
ATOM 720 O O . GLY A 1 91 ? 7.319 2.882 3.385 1.00 95.06 91 GLY A O 1
ATOM 721 N N . PRO A 1 92 ? 7.496 1.884 1.361 1.00 93.19 92 PRO A N 1
ATOM 722 C CA . PRO A 1 92 ? 8.930 2.086 1.229 1.00 93.19 92 PRO A CA 1
ATOM 723 C C . PRO A 1 92 ? 9.292 3.574 1.115 1.00 93.19 92 PRO A C 1
ATOM 725 O O . PRO A 1 92 ? 8.610 4.361 0.456 1.00 93.19 92 PRO A O 1
ATOM 728 N N . ASP A 1 93 ? 10.414 3.951 1.722 1.00 91.94 93 ASP A N 1
ATOM 729 C CA . ASP A 1 93 ? 11.039 5.269 1.604 1.00 91.94 93 ASP A CA 1
ATOM 730 C C . ASP A 1 93 ? 11.816 5.381 0.285 1.00 91.94 93 ASP A C 1
ATOM 732 O O . ASP A 1 93 ? 13.044 5.423 0.239 1.00 91.94 93 ASP A O 1
ATOM 736 N N . ASN A 1 94 ? 11.075 5.365 -0.820 1.00 92.00 94 ASN A N 1
ATOM 737 C CA . ASN A 1 94 ? 11.610 5.466 -2.179 1.00 92.00 94 ASN A CA 1
ATOM 738 C C . ASN A 1 94 ? 11.039 6.669 -2.948 1.00 92.00 94 ASN A C 1
ATOM 740 O O . ASN A 1 94 ? 11.116 6.732 -4.173 1.00 92.00 94 ASN A O 1
ATOM 744 N N . GLY A 1 95 ? 10.446 7.626 -2.228 1.00 91.75 95 GLY A N 1
ATOM 745 C CA . GLY A 1 95 ? 9.841 8.829 -2.800 1.00 91.75 95 GLY A CA 1
ATOM 746 C C . GLY A 1 95 ? 8.398 8.664 -3.284 1.00 91.75 95 GLY A C 1
ATOM 747 O O . GLY A 1 95 ? 7.794 9.659 -3.682 1.00 91.75 95 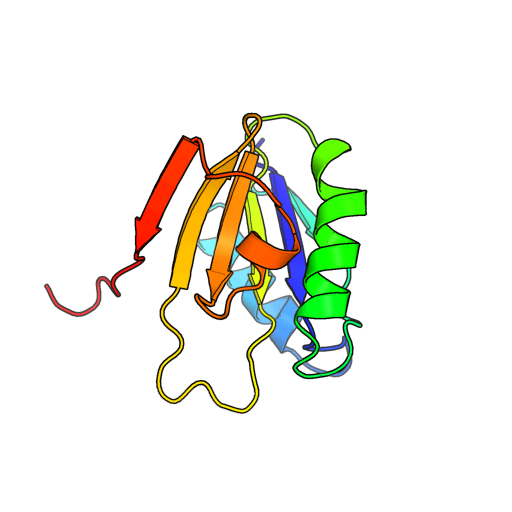GLY A O 1
ATOM 748 N N . ILE A 1 96 ? 7.803 7.467 -3.198 1.00 94.94 96 ILE A N 1
ATOM 749 C CA . ILE A 1 96 ? 6.417 7.216 -3.627 1.00 94.94 96 ILE A CA 1
ATOM 750 C C . ILE A 1 96 ? 5.401 8.174 -2.993 1.00 94.94 96 ILE A C 1
ATOM 752 O O . ILE A 1 96 ? 4.507 8.673 -3.674 1.00 94.94 96 ILE A O 1
ATOM 756 N N . PHE A 1 97 ? 5.560 8.503 -1.710 1.00 95.00 97 PHE A N 1
ATOM 757 C CA . PHE A 1 97 ? 4.653 9.430 -1.035 1.00 95.00 97 PHE A CA 1
ATOM 758 C C . PHE A 1 97 ? 4.891 10.890 -1.409 1.00 95.00 97 PHE A C 1
ATOM 760 O O . PHE A 1 97 ? 3.929 11.646 -1.482 1.00 95.00 97 PHE A O 1
ATOM 767 N N . SER A 1 98 ? 6.127 11.280 -1.720 1.00 93.06 98 SER A N 1
ATOM 768 C CA . SER A 1 98 ? 6.426 12.613 -2.260 1.00 93.06 98 SER A CA 1
ATOM 769 C C . SER A 1 98 ? 5.861 12.793 -3.673 1.00 93.06 98 SER A C 1
ATOM 771 O O . SER A 1 98 ? 5.466 13.891 -4.051 1.00 93.06 98 SER A O 1
ATOM 773 N N . LEU A 1 99 ? 5.801 11.713 -4.460 1.00 94.94 99 LEU A N 1
ATOM 774 C CA . LEU A 1 99 ? 5.139 11.705 -5.766 1.00 94.94 99 LEU A CA 1
ATOM 775 C C . LEU A 1 99 ? 3.614 11.751 -5.625 1.00 94.94 99 LEU A C 1
ATOM 777 O O . LEU A 1 99 ? 2.947 12.444 -6.388 1.00 94.94 99 LEU A O 1
ATOM 781 N N . ALA A 1 100 ? 3.060 11.025 -4.651 1.00 95.44 100 ALA A N 1
ATOM 782 C CA . ALA A 1 100 ? 1.621 11.003 -4.404 1.00 95.44 100 ALA A CA 1
ATOM 783 C C . ALA A 1 100 ? 1.123 12.317 -3.786 1.00 95.44 100 ALA A C 1
ATOM 785 O O . ALA A 1 100 ? -0.020 12.718 -4.010 1.00 95.44 100 ALA A O 1
ATOM 786 N N . PHE A 1 101 ? 1.959 12.992 -2.996 1.00 92.00 101 PHE A N 1
ATOM 787 C CA . PHE A 1 101 ? 1.598 14.182 -2.240 1.00 92.00 101 PHE A CA 1
ATOM 788 C C . PHE A 1 101 ? 2.648 15.275 -2.453 1.00 92.00 101 PHE A C 1
ATOM 790 O O . PHE A 1 101 ? 3.767 15.186 -1.965 1.00 92.00 101 PHE A O 1
ATOM 797 N N . HIS A 1 102 ? 2.264 16.356 -3.131 1.00 79.06 102 HIS A N 1
ATOM 798 C CA . HIS A 1 102 ? 3.145 17.502 -3.395 1.00 79.06 102 HIS A CA 1
ATOM 799 C C . HIS A 1 102 ? 3.430 18.388 -2.165 1.00 79.06 102 HIS A C 1
ATOM 801 O O . HIS A 1 102 ? 4.107 19.406 -2.283 1.00 79.06 102 HIS A O 1
ATOM 807 N N . GLU A 1 103 ? 2.908 18.036 -0.990 1.00 76.50 103 GLU A N 1
ATOM 808 C CA . GLU A 1 103 ? 3.000 18.839 0.231 1.00 76.50 103 GLU A CA 1
ATOM 809 C C . GLU A 1 103 ? 3.547 18.002 1.390 1.00 76.50 103 GLU A C 1
ATOM 811 O O . GLU A 1 103 ? 3.320 16.792 1.463 1.00 76.50 103 GLU A O 1
ATOM 816 N N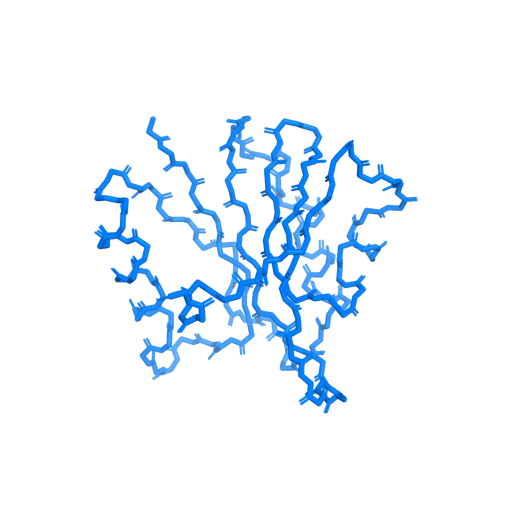 . THR A 1 104 ? 4.198 18.672 2.340 1.00 75.81 104 THR A N 1
ATOM 817 C CA . THR A 1 104 ? 4.773 18.050 3.537 1.00 75.81 104 THR A CA 1
ATOM 818 C C . THR A 1 104 ? 3.700 17.312 4.354 1.00 75.81 104 THR A C 1
ATOM 820 O O . THR A 1 104 ? 2.613 17.861 4.561 1.00 75.81 104 THR A O 1
ATOM 823 N N . PRO A 1 105 ? 3.964 16.079 4.827 1.00 78.50 105 PRO A N 1
ATOM 824 C CA . PRO A 1 105 ? 3.022 15.348 5.673 1.00 78.50 105 PRO A CA 1
ATOM 825 C C . PRO A 1 105 ? 2.838 16.034 7.033 1.00 78.50 105 PRO A C 1
ATOM 827 O O . PRO A 1 105 ? 3.718 16.760 7.495 1.00 78.50 105 PRO A O 1
ATOM 830 N N . GLN A 1 106 ? 1.701 15.783 7.694 1.00 83.81 106 GLN A N 1
ATOM 831 C CA . GLN A 1 106 ? 1.437 16.324 9.035 1.00 83.81 106 GLN A CA 1
ATOM 832 C C . GLN A 1 106 ? 2.375 15.698 10.069 1.00 83.81 106 GLN A C 1
ATOM 834 O O . GLN A 1 106 ? 2.879 16.387 10.954 1.00 83.81 106 GLN A O 1
ATOM 839 N N . GLN A 1 107 ? 2.618 14.395 9.932 1.00 86.94 107 GLN A N 1
ATOM 840 C CA . GLN A 1 107 ? 3.570 13.627 10.724 1.00 86.94 107 GLN A CA 1
ATOM 841 C C . GLN A 1 107 ? 4.191 12.550 9.838 1.00 86.94 107 GLN A C 1
ATOM 843 O O . GLN A 1 107 ? 3.520 12.023 8.951 1.00 86.94 107 GLN A O 1
ATOM 848 N N . ALA A 1 108 ? 5.453 12.216 10.087 1.00 88.44 108 ALA A N 1
ATOM 849 C CA . ALA A 1 108 ? 6.138 11.100 9.452 1.00 88.44 108 ALA A CA 1
ATOM 850 C C . ALA A 1 108 ? 7.082 10.432 10.457 1.00 88.44 108 ALA A C 1
ATOM 852 O O . ALA A 1 108 ? 7.705 11.114 11.272 1.00 88.44 108 ALA A O 1
ATOM 853 N N . ALA A 1 109 ? 7.183 9.110 10.389 1.00 91.19 109 ALA A N 1
ATOM 854 C CA . ALA A 1 109 ? 8.065 8.301 11.213 1.00 91.19 109 ALA A CA 1
ATOM 855 C C . ALA A 1 109 ? 8.687 7.179 10.376 1.00 91.19 109 ALA A C 1
ATOM 857 O O . ALA A 1 109 ? 8.026 6.582 9.525 1.00 91.19 109 ALA A O 1
ATOM 858 N N . GLU A 1 110 ? 9.954 6.878 10.640 1.00 90.19 110 GLU A N 1
ATOM 859 C CA . GLU A 1 110 ? 10.606 5.669 10.140 1.00 90.19 110 GLU A CA 1
ATOM 860 C C . GLU A 1 110 ? 10.133 4.458 10.951 1.00 90.19 110 GLU A C 1
ATOM 862 O O . GLU A 1 110 ? 10.029 4.516 12.179 1.00 90.19 110 GLU A O 1
ATOM 867 N N . LEU A 1 111 ? 9.833 3.360 10.260 1.00 86.81 111 LEU A N 1
ATOM 868 C CA . LEU A 1 111 ? 9.497 2.087 10.877 1.00 86.81 111 LEU A CA 1
ATOM 869 C C . LEU A 1 111 ? 10.778 1.279 11.059 1.00 86.81 111 LEU A C 1
ATOM 871 O O . LEU A 1 111 ? 11.394 0.828 10.095 1.00 86.81 111 LEU A O 1
ATOM 875 N N . ILE A 1 112 ? 11.162 1.103 12.318 1.00 82.31 112 ILE A N 1
ATOM 876 C CA . ILE A 1 112 ? 12.325 0.315 12.717 1.00 82.31 112 ILE A CA 1
ATOM 877 C C . ILE A 1 112 ? 11.829 -1.083 13.081 1.00 82.31 112 ILE A C 1
ATOM 879 O O . ILE A 1 112 ? 10.836 -1.223 13.799 1.00 82.31 112 ILE A O 1
ATOM 883 N N . ASP A 1 113 ? 12.502 -2.115 12.577 1.00 70.06 113 ASP A N 1
ATOM 884 C CA . ASP A 1 113 ? 12.148 -3.495 12.893 1.00 70.06 113 ASP A CA 1
ATOM 885 C C . ASP A 1 113 ? 12.314 -3.753 14.403 1.00 70.06 113 ASP A C 1
ATOM 887 O O . ASP A 1 113 ? 13.364 -3.494 14.992 1.00 70.06 113 ASP A O 1
ATOM 891 N N . GLY A 1 114 ? 11.257 -4.254 15.044 1.00 56.78 114 GLY A N 1
ATOM 892 C CA . GLY A 1 114 ? 11.229 -4.531 16.483 1.00 56.78 114 GLY A CA 1
ATOM 893 C C . GLY A 1 114 ? 12.006 -5.789 16.885 1.00 56.78 114 GLY A C 1
ATOM 894 O O . GLY A 1 114 ? 12.040 -6.127 18.064 1.00 56.78 114 GLY A O 1
ATOM 895 N N . ALA A 1 115 ? 12.614 -6.496 15.927 1.00 49.75 115 ALA A N 1
ATOM 896 C CA . ALA A 1 115 ? 13.396 -7.712 16.160 1.00 49.75 115 ALA A CA 1
ATOM 897 C C . ALA A 1 115 ? 14.770 -7.466 16.820 1.00 49.75 115 ALA A C 1
ATOM 899 O O . ALA A 1 115 ? 15.475 -8.423 17.143 1.00 49.75 115 ALA A O 1
ATOM 900 N N . THR A 1 116 ? 15.154 -6.208 17.047 1.00 40.62 116 THR A N 1
ATOM 901 C CA . THR A 1 116 ? 16.325 -5.831 17.851 1.00 40.62 116 THR A CA 1
ATOM 902 C C . THR A 1 116 ? 15.902 -5.117 19.135 1.00 40.62 116 THR A C 1
ATOM 904 O O . THR A 1 116 ? 16.098 -3.909 19.274 1.00 40.62 116 THR A O 1
ATOM 907 N N . ALA A 1 117 ? 15.318 -5.869 20.068 1.00 35.31 117 ALA A N 1
ATOM 908 C CA . ALA A 1 117 ? 15.232 -5.542 21.491 1.00 35.31 117 ALA A CA 1
ATOM 909 C C . ALA A 1 117 ? 15.317 -6.832 22.317 1.00 35.31 117 ALA A C 1
ATOM 911 O O . ALA A 1 117 ? 14.649 -7.819 21.931 1.00 35.31 117 ALA A O 1
#

Mean predicted aligned error: 4.48 Å

Solvent-accessible surface area (backbone atoms only — not comparable to full-atom values): 6726 Å² total; per-residue (Å²): 122,53,38,37,35,35,41,27,36,78,42,81,88,65,59,66,60,59,51,54,52,50,53,49,40,72,79,36,75,67,54,45,77,42,76,79,40,34,73,38,60,78,46,40,37,66,59,45,13,54,52,47,54,78,46,58,81,80,51,66,75,65,28,36,39,40,37,56,52,56,56,95,80,61,89,69,80,50,36,32,39,34,35,53,94,58,26,35,41,37,31,50,74,75,55,33,62,57,69,38,34,95,61,86,63,82,42,73,46,79,59,73,76,78,87,80,119

pLDDT: mean 91.03, std 12.46, range [35.31, 98.75]

Secondary structure (DSSP, 8-state):
--EEEEEES--SSSSHHHHHHHHHHHH-TT-EEEEEES-PPTT-HHHHHHHHHHHGGGSPTT-EEEEE---TT-SS--EEEEEETTEEEEEESSSHHHHH-SS--SEEEEE--TT--